Protein AF-A0A9W6HEH9-F1 (afdb_monomer)

pLDDT: mean 85.51, std 11.63, range [42.56, 95.5]

Solvent-accessible surface area (backbone atoms only — not comparable to full-atom values): 5712 Å² total; per-residue (Å²): 134,81,92,71,84,86,82,57,65,84,57,51,54,56,52,47,50,52,43,52,49,54,39,52,51,56,61,58,56,57,78,65,60,67,51,61,32,61,70,56,42,46,66,97,75,49,44,68,68,20,54,52,38,45,50,49,44,52,55,50,50,57,52,47,53,54,50,38,53,52,43,48,55,51,42,55,51,50,50,52,51,53,50,53,51,51,53,49,52,52,55,49,51,54,52,58,68,71,75,111

Structure (mmCIF, N/CA/C/O backbone):
data_AF-A0A9W6HEH9-F1
#
_entry.id   AF-A0A9W6HEH9-F1
#
loop_
_atom_site.group_PDB
_atom_site.id
_atom_site.type_symbol
_atom_site.label_atom_id
_atom_site.label_alt_id
_atom_site.label_comp_id
_atom_site.label_asym_id
_atom_site.label_entity_id
_atom_site.label_seq_id
_atom_site.pdbx_PDB_ins_code
_atom_site.Cartn_x
_atom_site.Cartn_y
_atom_site.Cartn_z
_atom_site.occupancy
_atom_site.B_iso_or_equiv
_atom_site.auth_seq_id
_atom_site.auth_comp_id
_atom_site.auth_asym_id
_atom_site.auth_atom_id
_atom_site.pdbx_PDB_model_num
ATOM 1 N N . MET A 1 1 ? -37.183 -0.460 14.806 1.00 42.56 1 MET A N 1
ATOM 2 C CA . MET A 1 1 ? -36.126 -1.484 14.692 1.00 42.56 1 MET A CA 1
ATOM 3 C C . MET A 1 1 ? -34.924 -0.788 14.094 1.00 42.56 1 MET A C 1
ATOM 5 O O . MET A 1 1 ? -35.040 -0.288 12.984 1.00 42.56 1 MET A O 1
ATOM 9 N N . GLY A 1 2 ? -33.871 -0.583 14.886 1.00 47.47 2 GLY A N 1
ATOM 10 C CA . GLY A 1 2 ? -32.697 0.162 14.435 1.00 47.47 2 GLY A CA 1
ATOM 11 C C . GLY A 1 2 ? -32.002 -0.593 13.309 1.00 47.47 2 GLY A C 1
ATOM 12 O O . GLY A 1 2 ? -31.828 -1.806 13.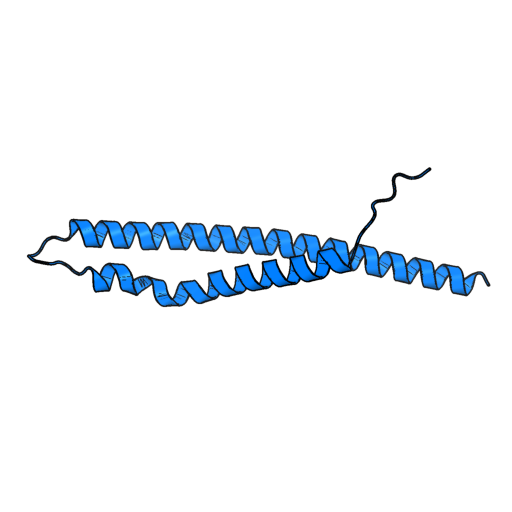409 1.00 47.47 2 GLY A O 1
ATOM 13 N N . ASN A 1 3 ? -31.627 0.113 12.244 1.00 55.88 3 ASN A N 1
ATOM 14 C CA . ASN A 1 3 ? -30.734 -0.413 11.215 1.00 55.88 3 ASN A CA 1
ATOM 15 C C . ASN A 1 3 ? -29.336 -0.576 11.835 1.00 55.88 3 ASN A C 1
ATOM 17 O O . ASN A 1 3 ? -28.478 0.285 11.675 1.00 55.88 3 ASN A O 1
ATOM 21 N N . GLY A 1 4 ? -29.145 -1.635 12.622 1.00 60.50 4 GLY A N 1
ATOM 22 C CA . GLY A 1 4 ? -27.854 -1.984 13.199 1.00 60.50 4 GLY A CA 1
ATOM 23 C C . GLY A 1 4 ? -26.933 -2.534 12.116 1.00 60.50 4 GLY A C 1
ATOM 24 O O . GLY A 1 4 ? -27.322 -3.430 11.363 1.00 60.50 4 GLY A O 1
ATOM 25 N N . VAL A 1 5 ? -25.720 -1.996 12.030 1.00 69.31 5 VAL A N 1
ATOM 26 C CA . VAL A 1 5 ? -24.651 -2.562 11.202 1.00 69.31 5 VAL A CA 1
ATOM 27 C C . VAL A 1 5 ? -24.152 -3.831 11.892 1.00 69.31 5 VAL A C 1
ATOM 29 O O . VAL A 1 5 ? -23.793 -3.791 13.065 1.00 69.31 5 VAL A O 1
ATOM 32 N N . LYS A 1 6 ? -24.159 -4.965 11.182 1.00 71.69 6 LYS A N 1
ATOM 33 C CA . LYS A 1 6 ? -23.566 -6.217 11.669 1.00 71.69 6 LYS A CA 1
ATOM 34 C C . LYS A 1 6 ? -22.090 -6.235 11.299 1.00 71.69 6 LYS A C 1
ATOM 36 O O . LYS A 1 6 ? -21.769 -6.205 10.114 1.00 71.69 6 LYS A O 1
ATOM 41 N N . VAL A 1 7 ? -21.225 -6.313 12.303 1.00 73.00 7 VAL A N 1
ATOM 42 C CA . VAL A 1 7 ? -19.779 -6.434 12.121 1.00 73.00 7 VAL A CA 1
ATOM 43 C C . VAL A 1 7 ? -19.349 -7.849 12.464 1.00 73.00 7 VAL A C 1
ATOM 45 O O . VAL A 1 7 ? -19.636 -8.334 13.555 1.00 73.00 7 VAL A O 1
ATOM 48 N N . ASN A 1 8 ? -18.683 -8.519 11.522 1.00 81.56 8 ASN A N 1
ATOM 49 C CA . ASN A 1 8 ? -18.092 -9.827 11.759 1.00 81.56 8 ASN A CA 1
ATOM 50 C C . ASN A 1 8 ? -16.573 -9.696 11.909 1.00 81.56 8 ASN A C 1
ATOM 52 O O . ASN A 1 8 ? -15.847 -9.636 10.916 1.00 81.56 8 ASN A O 1
ATOM 56 N N . TYR A 1 9 ? -16.080 -9.686 13.148 1.00 79.94 9 TYR A N 1
ATOM 57 C CA . TYR A 1 9 ? -14.641 -9.618 13.414 1.00 79.94 9 TYR A CA 1
ATOM 58 C C . TYR A 1 9 ? -13.860 -10.759 12.747 1.00 79.94 9 TYR A C 1
ATOM 60 O O . TYR A 1 9 ? -12.737 -10.538 12.300 1.00 79.94 9 TYR A O 1
ATOM 68 N N . SER A 1 10 ? -14.468 -11.942 12.578 1.00 80.94 10 SER A N 1
ATOM 69 C CA . SER A 1 10 ? -13.802 -13.081 11.933 1.00 80.94 10 SER A CA 1
ATOM 70 C C . SER A 1 10 ? -13.525 -12.868 10.443 1.00 80.94 10 SER A C 1
ATOM 72 O O . SER A 1 10 ? -12.792 -13.651 9.853 1.00 80.94 10 SER A O 1
ATOM 74 N N . GLU A 1 11 ? -14.133 -11.859 9.818 1.00 82.25 11 GLU A N 1
ATOM 75 C CA . GLU A 1 11 ? -13.894 -11.475 8.420 1.00 82.25 11 GLU A CA 1
ATOM 76 C C . GLU A 1 11 ? -13.005 -10.230 8.317 1.00 82.25 11 GLU A C 1
ATOM 78 O O . GLU A 1 11 ? -12.189 -10.123 7.399 1.00 82.25 11 GLU A O 1
ATOM 83 N N . LEU A 1 12 ? -13.111 -9.312 9.282 1.00 84.25 12 LEU A N 1
ATOM 84 C CA . LEU A 1 12 ? -12.309 -8.090 9.307 1.00 84.25 12 LEU A CA 1
ATOM 85 C C . LEU A 1 12 ? -10.841 -8.351 9.670 1.00 84.25 12 LEU A C 1
ATOM 87 O O . LEU A 1 12 ? -9.952 -7.737 9.081 1.00 84.25 12 LEU A O 1
ATOM 91 N N . GLU A 1 13 ? -10.556 -9.278 10.587 1.00 83.88 13 GLU A N 1
ATOM 92 C CA . GLU A 1 13 ? -9.169 -9.595 10.948 1.00 83.88 13 GLU A CA 1
ATOM 93 C C . GLU A 1 13 ? -8.364 -10.259 9.815 1.00 83.88 13 GLU A C 1
ATOM 95 O O . GLU A 1 13 ? -7.216 -9.848 9.588 1.00 83.88 13 GLU A O 1
ATOM 100 N N . PRO A 1 14 ? -8.918 -11.231 9.056 1.00 88.62 14 PRO A N 1
ATOM 101 C CA . PRO A 1 14 ? -8.257 -11.734 7.857 1.00 88.62 14 PRO A CA 1
ATOM 102 C C . PRO A 1 14 ? -8.018 -10.637 6.822 1.00 88.62 14 PRO A C 1
ATOM 104 O O . PRO A 1 14 ? -6.915 -10.534 6.297 1.00 88.62 14 PRO A O 1
ATOM 107 N N . LEU A 1 15 ? -9.005 -9.768 6.572 1.00 87.50 15 LEU A N 1
ATOM 108 C CA . LEU A 1 15 ? -8.849 -8.667 5.620 1.00 87.50 15 LEU A CA 1
ATOM 109 C C . LEU A 1 15 ? -7.712 -7.715 6.023 1.00 87.50 15 LEU A C 1
ATOM 111 O O . LEU A 1 15 ? -6.906 -7.332 5.176 1.00 87.50 15 LEU A O 1
ATOM 115 N N . ARG A 1 16 ? -7.609 -7.373 7.315 1.00 87.19 16 ARG A N 1
ATOM 116 C CA . ARG A 1 16 ? -6.497 -6.577 7.858 1.00 87.19 16 ARG A CA 1
ATOM 117 C C . ARG A 1 16 ? -5.155 -7.260 7.615 1.00 87.19 16 ARG A C 1
ATOM 119 O O . ARG A 1 16 ? -4.205 -6.616 7.178 1.00 87.19 16 ARG A O 1
ATOM 126 N N . THR A 1 17 ? -5.082 -8.560 7.887 1.00 91.12 17 THR A N 1
ATOM 127 C CA . THR A 1 17 ? -3.868 -9.359 7.676 1.00 91.12 17 THR A CA 1
ATOM 128 C C . THR A 1 17 ? -3.435 -9.335 6.212 1.00 91.12 17 THR A C 1
ATOM 130 O O . THR A 1 17 ? -2.281 -9.032 5.923 1.00 91.12 17 THR A O 1
ATOM 133 N N . GLU A 1 18 ? -4.361 -9.579 5.285 1.00 93.19 18 GLU A N 1
ATOM 134 C CA . GLU A 1 18 ? -4.065 -9.581 3.849 1.00 93.19 18 GLU A CA 1
ATOM 135 C C . GLU A 1 18 ? -3.629 -8.200 3.341 1.00 93.19 18 GLU A C 1
ATOM 137 O O . GLU A 1 18 ? -2.671 -8.097 2.575 1.00 93.19 18 GLU A O 1
ATOM 142 N N . LEU A 1 19 ? -4.263 -7.117 3.806 1.00 92.75 19 LEU A N 1
ATOM 143 C CA . LEU A 1 19 ? -3.843 -5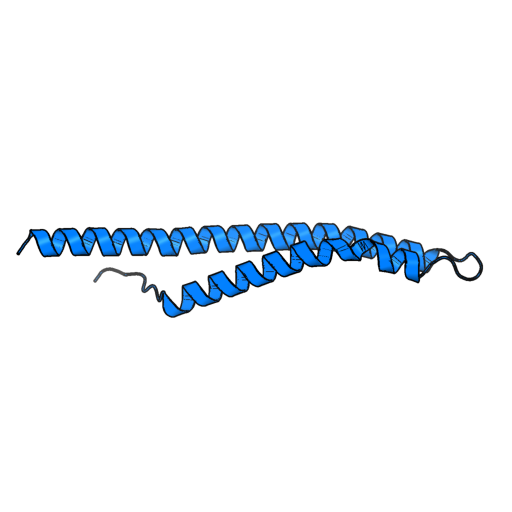.754 3.458 1.00 92.75 19 LEU A CA 1
ATOM 144 C C . LEU A 1 19 ? -2.418 -5.457 3.936 1.00 92.75 19 LEU A C 1
ATOM 146 O O . LEU A 1 19 ? -1.612 -4.939 3.162 1.00 92.75 19 LEU A O 1
ATOM 150 N N . ASN A 1 20 ? -2.084 -5.835 5.170 1.00 91.81 20 ASN A N 1
ATOM 151 C CA . ASN A 1 20 ? -0.736 -5.662 5.712 1.00 91.81 20 ASN A CA 1
ATOM 152 C C . ASN A 1 20 ? 0.305 -6.493 4.948 1.00 91.81 20 ASN A C 1
ATOM 154 O O . ASN A 1 20 ? 1.415 -6.013 4.707 1.00 91.81 20 ASN A O 1
ATOM 158 N N . ASN A 1 21 ? -0.055 -7.703 4.508 1.00 94.56 21 ASN A N 1
ATOM 159 C CA . ASN A 1 21 ? 0.810 -8.525 3.663 1.00 94.56 21 ASN A CA 1
ATOM 160 C C . ASN A 1 21 ? 1.090 -7.834 2.320 1.00 94.56 21 ASN A C 1
ATOM 162 O O . ASN A 1 21 ? 2.250 -7.692 1.939 1.00 94.56 21 ASN A O 1
ATOM 166 N N . ILE A 1 22 ? 0.051 -7.334 1.640 1.00 91.69 22 ILE A N 1
ATOM 167 C CA . ILE A 1 22 ? 0.185 -6.615 0.361 1.00 91.69 22 ILE A CA 1
ATOM 168 C C . ILE A 1 22 ? 1.078 -5.374 0.514 1.00 91.69 22 ILE A C 1
ATOM 170 O O . ILE A 1 22 ? 1.957 -5.133 -0.318 1.00 91.69 22 ILE A O 1
ATOM 174 N N . ILE A 1 23 ? 0.883 -4.596 1.583 1.00 92.19 23 ILE A N 1
ATOM 175 C CA . ILE A 1 23 ? 1.710 -3.422 1.899 1.00 92.19 23 ILE A CA 1
ATOM 176 C C . ILE A 1 23 ? 3.181 -3.835 2.041 1.00 92.19 23 ILE A C 1
ATOM 178 O O . ILE A 1 23 ? 4.045 -3.275 1.362 1.00 92.19 23 ILE A O 1
ATOM 182 N N . SER A 1 24 ? 3.457 -4.868 2.843 1.00 92.00 24 SER A N 1
ATOM 183 C CA . SER A 1 24 ? 4.815 -5.368 3.082 1.00 92.00 24 SER A CA 1
ATOM 184 C C . SER A 1 24 ? 5.492 -5.886 1.807 1.00 92.00 24 SER A C 1
ATOM 186 O O . SER A 1 24 ? 6.679 -5.625 1.566 1.00 92.00 24 SER A O 1
ATOM 188 N N . GLU A 1 25 ? 4.744 -6.576 0.942 1.00 90.06 25 GLU A N 1
ATOM 189 C CA . GLU A 1 25 ? 5.241 -7.032 -0.357 1.00 90.06 25 GLU A CA 1
ATOM 190 C C . GLU A 1 25 ? 5.614 -5.859 -1.267 1.00 90.06 25 GLU A C 1
ATOM 192 O O . GLU A 1 25 ? 6.677 -5.874 -1.898 1.00 90.06 25 GLU A O 1
ATOM 197 N N . PHE A 1 26 ? 4.786 -4.813 -1.320 1.00 89.69 26 PHE A N 1
ATOM 198 C CA . PHE A 1 26 ? 5.072 -3.629 -2.129 1.00 89.69 26 PHE A CA 1
ATOM 199 C C . PHE A 1 26 ? 6.294 -2.850 -1.641 1.00 89.69 26 PHE A C 1
ATOM 201 O O . PHE A 1 26 ? 7.111 -2.422 -2.469 1.00 89.69 26 PHE A O 1
ATOM 208 N N . GLU A 1 27 ? 6.462 -2.705 -0.328 1.00 86.88 27 GLU A N 1
ATOM 209 C CA .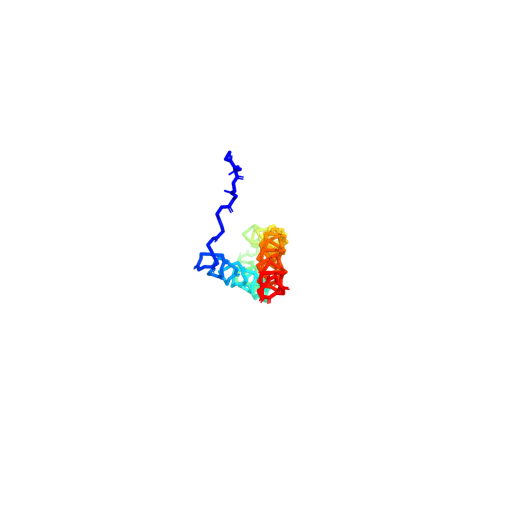 GLU A 1 27 ? 7.649 -2.087 0.268 1.00 86.88 27 GLU A CA 1
ATOM 210 C C . GLU A 1 27 ? 8.915 -2.896 -0.052 1.00 86.88 27 GLU A C 1
ATOM 212 O O . GLU A 1 27 ? 9.915 -2.347 -0.532 1.00 86.88 27 GLU A O 1
ATOM 217 N N . SER A 1 28 ? 8.842 -4.222 0.095 1.00 85.25 28 SER A N 1
ATOM 218 C CA . SER A 1 28 ? 9.951 -5.149 -0.167 1.00 85.25 28 SER A CA 1
ATOM 219 C C . SER A 1 28 ? 10.347 -5.209 -1.647 1.00 85.25 28 SER A C 1
ATOM 221 O O . SER A 1 28 ? 11.536 -5.225 -1.987 1.00 85.25 28 SER A O 1
ATOM 223 N N . ALA A 1 29 ? 9.370 -5.184 -2.561 1.00 78.06 29 ALA A N 1
ATOM 224 C CA . ALA A 1 29 ? 9.598 -5.176 -4.009 1.00 78.06 29 ALA A CA 1
ATOM 225 C C . ALA A 1 29 ? 10.386 -3.940 -4.475 1.00 78.06 29 ALA A C 1
ATOM 227 O O . ALA A 1 29 ? 11.007 -3.941 -5.541 1.00 78.06 29 ALA A O 1
ATOM 228 N N . GLY A 1 30 ? 10.411 -2.880 -3.665 1.00 67.69 30 GLY A N 1
ATOM 229 C CA . GLY A 1 30 ? 11.187 -1.689 -3.946 1.00 67.69 30 GLY A CA 1
ATOM 230 C C . GLY A 1 30 ? 12.697 -1.867 -4.023 1.00 67.69 30 GLY A C 1
ATOM 231 O O . GLY A 1 30 ? 13.371 -1.145 -4.763 1.00 67.69 30 GLY A O 1
ATOM 232 N N . ALA A 1 31 ? 13.248 -2.847 -3.320 1.00 62.19 31 ALA A N 1
ATOM 233 C CA . ALA A 1 31 ? 1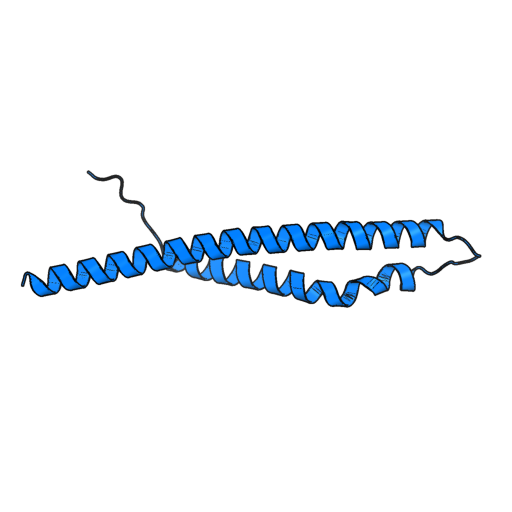4.691 -3.035 -3.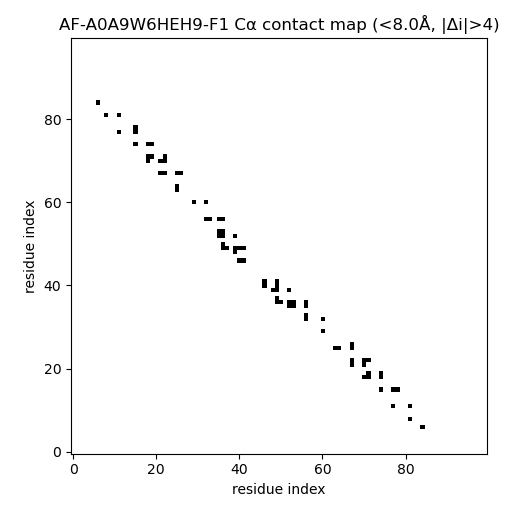281 1.00 62.19 31 ALA A CA 1
ATOM 234 C C . ALA A 1 31 ? 15.278 -3.584 -4.601 1.00 62.19 31 ALA A C 1
ATOM 236 O O . ALA A 1 31 ? 16.455 -3.368 -4.869 1.00 62.19 31 ALA A O 1
ATOM 237 N N . ARG A 1 32 ? 14.468 -4.233 -5.454 1.00 60.88 32 ARG A N 1
ATOM 238 C CA . ARG A 1 32 ? 14.908 -4.952 -6.677 1.00 60.88 32 ARG A CA 1
ATOM 239 C C . ARG A 1 32 ? 14.836 -4.119 -7.971 1.00 60.88 32 ARG A C 1
ATOM 241 O O . ARG A 1 32 ? 14.974 -4.638 -9.070 1.00 60.88 32 ARG A O 1
ATOM 248 N N . ARG A 1 33 ? 14.558 -2.817 -7.846 1.00 60.62 33 ARG A N 1
ATOM 249 C CA . ARG A 1 33 ? 14.076 -1.924 -8.923 1.00 60.62 33 ARG A CA 1
ATOM 250 C C . ARG A 1 33 ? 15.104 -1.446 -9.954 1.00 60.62 33 ARG A C 1
ATOM 252 O O . ARG A 1 33 ? 14.701 -0.704 -10.832 1.00 60.62 33 ARG A O 1
ATOM 259 N N . ARG A 1 34 ? 16.397 -1.745 -9.814 1.00 62.56 34 ARG A N 1
ATOM 260 C CA . ARG A 1 34 ? 17.429 -1.266 -10.762 1.00 62.56 34 ARG A CA 1
ATOM 261 C C . ARG A 1 34 ? 17.999 -2.376 -11.639 1.00 62.56 34 ARG A C 1
ATOM 263 O O . ARG A 1 34 ? 18.960 -2.152 -12.372 1.00 62.56 34 ARG A O 1
ATOM 270 N N . ASP A 1 35 ? 17.425 -3.568 -11.538 1.00 78.69 35 ASP A N 1
ATOM 271 C CA . ASP A 1 35 ? 17.984 -4.750 -12.172 1.00 78.69 35 ASP A CA 1
ATOM 272 C C . ASP A 1 35 ? 17.557 -4.861 -13.640 1.00 78.69 35 ASP A C 1
ATOM 274 O O . ASP A 1 35 ? 18.311 -5.430 -14.424 1.00 78.69 35 ASP A O 1
ATOM 278 N N . LEU A 1 36 ? 16.406 -4.308 -14.055 1.00 83.94 36 LEU A N 1
ATOM 279 C CA . LEU A 1 36 ? 15.910 -4.506 -15.419 1.00 83.94 36 LEU A CA 1
ATOM 280 C C . LEU A 1 36 ? 16.658 -3.630 -16.424 1.00 83.94 36 LEU A C 1
ATOM 282 O O . LEU A 1 36 ? 17.148 -4.159 -17.419 1.00 83.94 36 LEU A O 1
ATOM 286 N N . GLU A 1 37 ? 16.790 -2.322 -16.171 1.00 87.06 37 GLU A N 1
ATOM 287 C CA . GLU A 1 37 ? 17.579 -1.431 -17.038 1.00 87.06 37 GLU A CA 1
ATOM 288 C C . GLU A 1 37 ? 19.016 -1.958 -17.191 1.00 87.06 37 GLU A C 1
ATOM 290 O O . GLU A 1 37 ? 19.548 -2.056 -18.302 1.00 87.06 37 GLU A O 1
ATOM 295 N N . HIS A 1 38 ? 19.623 -2.362 -16.070 1.00 87.19 38 HIS A N 1
ATOM 296 C CA . HIS A 1 38 ? 20.976 -2.903 -16.047 1.00 87.19 38 HIS A CA 1
ATOM 297 C C . HIS A 1 38 ? 21.090 -4.230 -16.808 1.00 87.19 38 HIS A C 1
ATOM 299 O O . HIS A 1 38 ? 22.033 -4.407 -17.579 1.00 87.19 38 HIS A O 1
ATOM 305 N N . ALA A 1 39 ? 20.128 -5.143 -16.636 1.00 89.44 39 ALA A N 1
ATOM 306 C CA . ALA A 1 39 ? 20.104 -6.424 -17.338 1.00 89.44 39 ALA A CA 1
ATOM 307 C C . ALA A 1 39 ? 19.912 -6.265 -18.852 1.00 89.44 39 ALA A C 1
ATOM 309 O O . ALA A 1 39 ? 20.451 -7.060 -19.621 1.00 89.44 39 ALA A O 1
ATOM 310 N N . VAL A 1 40 ? 19.165 -5.246 -19.287 1.00 90.31 40 VAL A N 1
ATOM 311 C CA . VAL A 1 40 ? 18.992 -4.934 -20.711 1.00 90.31 40 VAL A CA 1
ATOM 312 C C . VAL A 1 40 ? 20.283 -4.367 -21.310 1.00 90.31 40 VAL A C 1
ATOM 314 O O . VAL A 1 40 ? 20.703 -4.798 -22.385 1.00 90.31 40 VAL A O 1
ATOM 317 N N . GLY A 1 41 ? 20.932 -3.418 -20.630 1.00 89.50 41 GLY A N 1
ATOM 318 C CA . GLY A 1 41 ? 22.199 -2.840 -21.083 1.00 89.50 41 GLY A CA 1
ATOM 319 C C . GLY A 1 41 ? 22.071 -2.053 -22.393 1.00 89.50 41 GLY A C 1
ATOM 320 O O . GLY A 1 41 ? 21.114 -1.320 -22.602 1.00 89.50 41 GLY A O 1
ATOM 321 N N . SER A 1 42 ? 23.059 -2.121 -23.285 1.00 92.31 42 SER A N 1
ATOM 322 C CA . SER A 1 42 ? 22.995 -1.435 -24.593 1.00 92.31 42 SER A CA 1
ATOM 323 C C . SER A 1 42 ? 23.638 -2.287 -25.683 1.00 92.31 42 SER A C 1
ATOM 325 O O . SER A 1 42 ? 24.751 -1.994 -26.135 1.00 92.31 42 SER A O 1
ATOM 327 N N . PRO A 1 43 ? 22.993 -3.406 -26.054 1.00 89.31 43 PRO A N 1
ATOM 328 C CA . PRO A 1 43 ? 23.543 -4.331 -27.032 1.00 89.31 43 PRO A CA 1
ATOM 329 C C . PRO A 1 43 ? 23.746 -3.614 -28.367 1.00 89.31 43 PRO A C 1
ATOM 331 O O . PRO A 1 43 ? 22.869 -2.896 -28.836 1.00 89.31 43 PRO A O 1
ATOM 334 N N . TYR A 1 44 ? 24.923 -3.793 -28.969 1.00 92.00 44 TYR A N 1
ATOM 335 C CA . TYR A 1 44 ? 25.303 -3.143 -30.232 1.00 92.00 44 TYR A CA 1
ATOM 336 C C . TYR A 1 44 ? 25.232 -1.603 -30.214 1.00 92.00 44 TYR A C 1
ATOM 338 O O . TYR A 1 44 ? 25.201 -0.980 -31.269 1.00 92.00 44 TYR A O 1
ATOM 346 N N . GLY A 1 45 ? 25.235 -0.981 -29.028 1.00 92.25 45 GLY A N 1
ATOM 347 C CA . GLY A 1 45 ? 25.081 0.468 -28.874 1.00 92.25 45 GLY A CA 1
ATOM 348 C C . GLY A 1 45 ? 23.631 0.961 -28.914 1.00 92.25 45 GLY A C 1
ATOM 349 O O . GLY A 1 45 ? 23.409 2.158 -28.762 1.00 92.25 45 GLY A O 1
ATOM 350 N N . GLU A 1 46 ? 22.650 0.067 -29.059 1.00 94.31 46 GLU A N 1
ATOM 351 C CA . GLU A 1 46 ? 21.230 0.418 -29.072 1.00 94.31 46 GLU A CA 1
ATOM 352 C C . GLU A 1 46 ? 20.695 0.579 -27.643 1.00 94.31 46 GLU A C 1
ATOM 354 O O . GLU A 1 46 ? 20.754 -0.353 -26.837 1.00 94.31 46 GLU A O 1
ATOM 359 N N . SER A 1 47 ? 20.152 1.758 -27.316 1.00 94.50 47 SER A N 1
ATOM 360 C CA . SER A 1 47 ? 19.626 2.063 -25.975 1.00 94.50 47 SER A CA 1
ATOM 361 C C . SER A 1 47 ? 18.102 2.055 -25.875 1.00 94.50 47 SER A C 1
ATOM 363 O O . SER A 1 47 ? 17.582 2.082 -24.767 1.00 94.50 47 SER A O 1
ATOM 365 N N . ALA A 1 48 ? 17.366 1.963 -26.987 1.00 94.94 48 ALA A N 1
ATOM 366 C CA . ALA A 1 48 ? 15.911 2.142 -26.982 1.00 94.94 48 ALA A CA 1
ATOM 367 C C . ALA A 1 48 ? 15.177 1.200 -26.005 1.00 94.94 48 ALA A C 1
ATOM 369 O O . ALA A 1 48 ? 14.274 1.627 -25.285 1.00 94.94 48 ALA A O 1
ATOM 370 N N . LEU A 1 49 ? 15.587 -0.073 -25.934 1.00 93.06 49 LEU A N 1
ATOM 371 C CA . LEU A 1 49 ? 14.997 -1.039 -25.000 1.00 93.06 49 LEU A CA 1
ATOM 372 C C . LEU A 1 49 ? 15.365 -0.734 -23.541 1.00 93.06 49 LEU A C 1
ATOM 374 O O . LEU A 1 49 ? 14.532 -0.896 -22.652 1.00 93.06 49 LEU A O 1
ATOM 378 N N . ARG A 1 50 ? 16.594 -0.267 -23.299 1.00 93.44 50 ARG A N 1
ATOM 379 C CA . ARG A 1 50 ? 17.067 0.146 -21.972 1.00 93.44 50 ARG A CA 1
ATOM 380 C C . ARG A 1 50 ? 16.288 1.348 -21.470 1.00 93.44 50 ARG A C 1
ATOM 382 O O . ARG A 1 50 ? 15.817 1.348 -20.341 1.00 93.44 50 ARG A O 1
ATOM 389 N N . ASP A 1 51 ? 16.118 2.345 -22.326 1.00 93.25 51 ASP A N 1
ATOM 390 C CA . ASP A 1 51 ? 15.432 3.584 -21.983 1.00 93.25 51 ASP A CA 1
ATOM 391 C C . ASP A 1 51 ? 13.936 3.305 -21.713 1.00 93.25 51 ASP A C 1
ATOM 393 O O . ASP A 1 51 ? 13.367 3.829 -20.756 1.00 93.25 51 ASP A O 1
ATOM 397 N N . ALA A 1 52 ? 13.320 2.386 -22.471 1.00 94.50 52 ALA A N 1
ATOM 398 C CA . ALA A 1 52 ? 11.969 1.894 -22.193 1.00 94.50 52 ALA A CA 1
ATOM 399 C C . ALA A 1 52 ? 11.868 1.121 -20.862 1.00 94.50 52 ALA A C 1
ATOM 401 O O . ALA A 1 52 ? 10.889 1.290 -20.133 1.00 94.50 52 ALA A O 1
ATOM 402 N N . ALA A 1 53 ? 12.869 0.299 -20.524 1.00 92.00 53 ALA A N 1
ATOM 403 C CA . ALA A 1 53 ? 12.934 -0.396 -19.238 1.00 92.00 53 ALA A CA 1
ATOM 404 C C . ALA A 1 53 ? 13.066 0.588 -18.064 1.00 92.00 53 ALA A C 1
ATOM 406 O O . ALA A 1 53 ? 12.329 0.461 -17.089 1.00 92.00 53 ALA A O 1
ATOM 407 N N . SER A 1 54 ? 13.921 1.606 -18.197 1.00 90.88 54 SER A N 1
ATOM 408 C CA . SER A 1 54 ? 14.096 2.675 -17.203 1.00 90.88 54 SER A CA 1
ATOM 409 C C . SER A 1 54 ? 12.790 3.442 -16.956 1.00 90.88 54 SER A C 1
ATOM 411 O O . SER A 1 54 ? 12.388 3.677 -15.815 1.00 90.88 54 SER A O 1
ATOM 413 N N . GLU A 1 55 ? 12.070 3.790 -18.028 1.00 92.94 55 GLU A N 1
ATOM 414 C CA . GLU A 1 55 ? 10.778 4.479 -17.929 1.00 92.94 55 GLU A CA 1
ATOM 415 C C . GLU A 1 55 ? 9.709 3.602 -17.267 1.00 92.94 55 GLU A C 1
ATOM 417 O O . GLU A 1 55 ? 8.943 4.070 -16.420 1.00 92.94 55 GLU A O 1
ATOM 422 N N . PHE A 1 56 ? 9.669 2.313 -17.612 1.00 91.44 56 PHE A N 1
ATOM 423 C CA . PHE A 1 56 ? 8.788 1.361 -16.949 1.00 91.44 56 PHE A CA 1
ATOM 424 C C . PHE A 1 56 ? 9.104 1.251 -15.452 1.00 91.44 56 PHE A C 1
ATOM 426 O O . PHE A 1 56 ? 8.185 1.352 -14.639 1.00 91.44 56 PHE A O 1
ATOM 433 N N . GLU A 1 57 ? 10.377 1.093 -15.075 1.00 89.31 57 GLU A N 1
ATOM 434 C CA . GLU A 1 57 ? 10.806 0.997 -13.675 1.00 89.31 57 GLU A CA 1
ATOM 435 C C . GLU A 1 57 ? 10.392 2.236 -12.869 1.00 89.31 57 GLU A C 1
ATOM 437 O O . GLU A 1 57 ? 9.851 2.088 -11.770 1.00 89.31 57 GLU A O 1
ATOM 442 N N . ARG A 1 58 ? 10.564 3.444 -13.425 1.00 90.12 58 ARG A N 1
ATOM 443 C CA . ARG A 1 58 ? 10.138 4.707 -12.793 1.00 90.12 58 ARG A CA 1
ATOM 444 C C . ARG A 1 58 ? 8.629 4.782 -12.599 1.00 90.12 58 ARG A C 1
ATOM 446 O O . ARG A 1 58 ? 8.157 4.972 -11.481 1.00 90.12 58 ARG A O 1
ATOM 453 N N . ARG A 1 59 ? 7.858 4.581 -13.670 1.00 92.25 59 ARG A N 1
ATOM 454 C CA . ARG A 1 59 ? 6.389 4.648 -13.602 1.00 92.25 59 ARG A CA 1
ATOM 455 C C . ARG A 1 59 ? 5.815 3.584 -12.676 1.00 92.25 59 ARG A C 1
ATOM 457 O O . ARG A 1 59 ? 4.829 3.830 -11.983 1.00 92.25 59 ARG A O 1
ATOM 464 N N . TRP A 1 60 ? 6.417 2.398 -12.669 1.00 91.44 60 TRP A N 1
ATOM 465 C CA . TRP A 1 60 ? 6.020 1.324 -11.773 1.00 91.44 60 TRP A CA 1
ATOM 466 C C . TRP A 1 60 ? 6.366 1.635 -10.317 1.00 91.44 60 TRP A C 1
ATOM 468 O O . TRP A 1 60 ? 5.580 1.302 -9.435 1.00 91.44 60 TRP A O 1
ATOM 478 N N . ASP A 1 61 ? 7.499 2.288 -10.051 1.00 88.56 61 ASP A N 1
ATOM 479 C CA . ASP A 1 61 ? 7.847 2.748 -8.708 1.00 88.56 61 ASP A CA 1
ATOM 480 C C . ASP A 1 61 ? 6.793 3.709 -8.147 1.00 88.56 61 ASP A C 1
ATOM 482 O O . ASP A 1 61 ? 6.251 3.476 -7.065 1.00 88.56 61 ASP A O 1
ATOM 486 N N . ASP A 1 62 ? 6.439 4.735 -8.917 1.00 91.56 62 ASP A N 1
ATOM 487 C CA . ASP A 1 62 ? 5.438 5.722 -8.509 1.00 91.56 62 ASP A CA 1
ATOM 488 C C . ASP A 1 62 ? 4.056 5.089 -8.336 1.00 91.56 62 ASP A C 1
ATOM 490 O O . ASP A 1 62 ? 3.373 5.325 -7.336 1.00 91.56 62 ASP A O 1
ATOM 494 N N . ARG A 1 63 ? 3.653 4.212 -9.267 1.00 92.19 63 ARG A N 1
ATOM 495 C CA . ARG A 1 63 ? 2.377 3.501 -9.154 1.00 92.19 63 ARG A CA 1
ATOM 496 C C . ARG A 1 63 ? 2.335 2.597 -7.926 1.00 92.19 63 ARG A C 1
ATOM 498 O O . ARG A 1 63 ? 1.286 2.501 -7.294 1.00 92.19 63 ARG A O 1
ATOM 505 N N . ARG A 1 64 ? 3.447 1.943 -7.583 1.00 91.19 64 ARG A N 1
ATOM 506 C CA . ARG A 1 64 ? 3.524 1.078 -6.405 1.00 91.19 64 ARG A CA 1
ATOM 507 C C . ARG A 1 64 ? 3.425 1.877 -5.116 1.00 91.19 64 ARG A C 1
ATOM 509 O O . ARG A 1 64 ? 2.629 1.490 -4.275 1.00 91.19 64 ARG A O 1
ATOM 516 N N . LYS A 1 65 ? 4.137 3.005 -4.993 1.00 91.31 65 LYS A N 1
ATOM 517 C CA . LYS A 1 65 ? 3.996 3.912 -3.836 1.00 91.31 65 LYS A CA 1
ATOM 518 C C . LYS A 1 65 ? 2.542 4.329 -3.639 1.00 91.31 65 LYS A C 1
ATOM 520 O O . LYS A 1 65 ? 2.004 4.172 -2.552 1.00 91.31 65 LYS A O 1
ATOM 525 N N . GLN A 1 66 ? 1.879 4.744 -4.718 1.00 94.38 66 GLN A N 1
ATOM 526 C CA . GLN A 1 66 ? 0.470 5.125 -4.664 1.00 94.38 66 GLN A CA 1
ATOM 527 C C . GLN A 1 66 ? -0.445 3.957 -4.252 1.00 94.38 66 GLN A C 1
ATOM 529 O O . GLN A 1 66 ? -1.419 4.153 -3.531 1.00 94.38 66 GLN A O 1
ATOM 534 N N . LEU A 1 67 ? -0.179 2.734 -4.723 1.00 93.12 67 LEU A N 1
ATOM 535 C CA . LEU A 1 67 ? -0.936 1.553 -4.297 1.00 93.12 67 LEU A CA 1
ATOM 536 C C . LEU A 1 67 ? -0.704 1.240 -2.815 1.00 93.12 67 LEU A C 1
ATOM 538 O O . LEU A 1 67 ? -1.679 0.997 -2.112 1.00 93.12 67 LEU A O 1
ATOM 542 N N . THR A 1 68 ? 0.540 1.311 -2.335 1.00 93.06 68 THR A N 1
ATOM 543 C CA . THR A 1 68 ? 0.881 1.149 -0.915 1.00 93.06 68 THR A CA 1
ATOM 544 C C . THR A 1 68 ? 0.141 2.162 -0.045 1.00 93.06 68 THR A C 1
ATOM 546 O O . THR A 1 68 ? -0.513 1.763 0.911 1.00 93.06 68 THR A O 1
ATOM 549 N N . GLU A 1 69 ? 0.169 3.447 -0.405 1.00 94.81 69 GLU A N 1
ATOM 550 C CA . GLU A 1 69 ? -0.542 4.513 0.319 1.00 94.81 69 GLU A CA 1
ATOM 551 C C . GLU A 1 69 ? -2.053 4.253 0.391 1.00 94.81 69 GLU A C 1
ATOM 553 O O . GLU A 1 69 ? -2.663 4.390 1.450 1.00 94.81 69 GLU A O 1
ATOM 558 N N . ASN A 1 70 ? -2.665 3.821 -0.717 1.00 94.75 70 ASN A N 1
ATOM 559 C CA . ASN A 1 70 ? -4.089 3.486 -0.738 1.00 94.75 70 ASN A CA 1
ATOM 560 C C . ASN A 1 70 ? -4.409 2.262 0.132 1.00 94.75 70 ASN A C 1
ATOM 562 O O . ASN A 1 70 ? -5.410 2.268 0.845 1.00 94.75 70 ASN A O 1
ATOM 566 N N . CYS A 1 71 ? -3.577 1.217 0.086 1.00 93.94 71 CYS A N 1
ATOM 567 C CA . CYS A 1 71 ? -3.742 0.045 0.944 1.00 93.94 71 CYS A CA 1
ATOM 568 C C . CYS A 1 71 ? -3.614 0.420 2.424 1.00 93.94 71 CYS A C 1
ATOM 570 O O . CYS A 1 71 ? -4.438 -0.026 3.219 1.00 93.94 71 CYS A O 1
ATOM 572 N N . GLN A 1 72 ? -2.652 1.279 2.777 1.00 94.44 72 GLN A N 1
ATOM 573 C CA . GLN A 1 72 ? -2.485 1.778 4.141 1.00 94.44 72 GLN A CA 1
ATOM 574 C C . GLN A 1 72 ? -3.724 2.549 4.602 1.00 94.44 72 GLN A C 1
ATOM 576 O O . GLN A 1 72 ? -4.256 2.264 5.667 1.00 94.44 72 GLN A O 1
ATOM 581 N N . ALA A 1 73 ? -4.259 3.447 3.770 1.00 95.50 73 ALA A N 1
ATOM 582 C CA . ALA A 1 73 ? -5.467 4.198 4.107 1.00 95.50 73 ALA A CA 1
ATOM 583 C C . ALA A 1 73 ? -6.683 3.287 4.366 1.00 95.50 73 ALA A C 1
ATOM 585 O O . ALA A 1 73 ? -7.481 3.547 5.268 1.00 95.50 73 ALA A O 1
ATOM 586 N N . VAL A 1 74 ? -6.832 2.205 3.592 1.00 93.44 74 VAL A N 1
ATOM 587 C CA . VAL A 1 74 ? -7.892 1.209 3.819 1.00 93.44 74 VAL A CA 1
ATOM 588 C C . VAL A 1 74 ? -7.640 0.420 5.105 1.00 93.44 74 VAL A C 1
ATOM 590 O O . VAL A 1 74 ? -8.583 0.203 5.864 1.00 93.44 74 VAL A O 1
ATOM 593 N N . ALA A 1 75 ? -6.395 0.014 5.368 1.00 91.31 75 ALA A N 1
ATOM 594 C CA . ALA A 1 75 ? -6.022 -0.698 6.588 1.00 91.31 75 ALA A CA 1
ATOM 595 C C . ALA A 1 75 ? -6.274 0.154 7.846 1.00 91.31 75 ALA A C 1
ATOM 597 O O . ALA A 1 75 ? -6.886 -0.330 8.795 1.00 91.31 75 ALA A O 1
ATOM 598 N N . ASP A 1 76 ? -5.905 1.436 7.820 1.00 93.50 76 ASP A N 1
ATOM 599 C CA . ASP A 1 76 ? -6.130 2.380 8.920 1.00 93.50 76 ASP A CA 1
ATOM 600 C C . ASP A 1 76 ? -7.630 2.581 9.189 1.00 93.50 76 ASP A C 1
ATOM 602 O O . ASP A 1 76 ? -8.083 2.611 10.339 1.00 93.50 76 ASP A O 1
ATOM 606 N N . HIS A 1 77 ? -8.433 2.687 8.124 1.00 92.44 77 HIS A N 1
ATOM 607 C CA . HIS A 1 77 ? -9.883 2.796 8.258 1.00 92.44 77 HIS A CA 1
ATOM 608 C C . HIS A 1 77 ? -10.497 1.518 8.843 1.00 92.44 77 HIS A C 1
ATOM 610 O O . HIS A 1 77 ? -11.360 1.594 9.718 1.00 92.44 77 HIS A O 1
ATOM 616 N N . LEU A 1 78 ? -10.035 0.350 8.394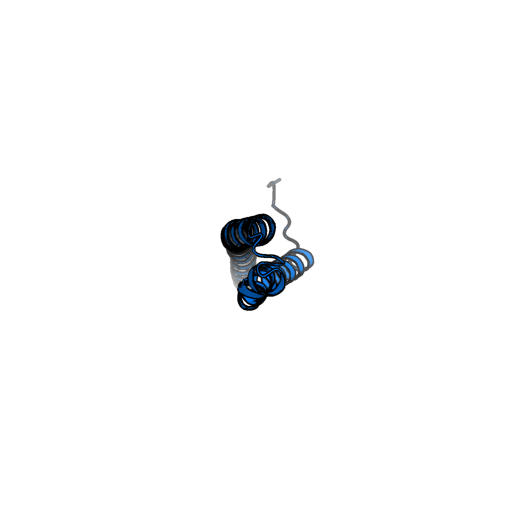 1.00 91.62 78 LEU A N 1
ATOM 617 C CA . LEU A 1 78 ? -10.472 -0.944 8.909 1.00 91.62 78 LEU A CA 1
ATOM 618 C C . LEU A 1 78 ? -10.144 -1.098 10.400 1.00 91.62 78 LEU A C 1
ATOM 620 O O . LEU A 1 78 ? -11.013 -1.505 11.167 1.00 91.62 78 LEU A O 1
ATOM 624 N N . GLU A 1 79 ? -8.937 -0.721 10.821 1.00 90.62 79 GLU A N 1
ATOM 625 C CA . GLU A 1 79 ? -8.530 -0.760 12.229 1.00 90.62 79 GLU A CA 1
ATOM 626 C C . GLU A 1 79 ? -9.380 0.190 13.086 1.00 90.62 79 GLU A C 1
ATOM 628 O O . GLU A 1 79 ? -9.829 -0.181 14.172 1.00 90.62 79 GLU A O 1
ATOM 633 N N . THR A 1 80 ? -9.688 1.383 12.564 1.00 91.94 80 THR A N 1
ATOM 634 C CA . THR A 1 80 ? -10.590 2.345 13.219 1.00 91.94 80 THR A CA 1
ATOM 635 C C . THR A 1 80 ? -11.983 1.751 13.433 1.00 91.94 80 THR A C 1
ATOM 637 O O . THR A 1 80 ? -12.567 1.910 14.505 1.00 91.94 80 THR A O 1
ATOM 640 N N . VAL A 1 81 ? -12.523 1.051 12.429 1.00 90.44 81 VAL A N 1
ATOM 641 C CA . VAL A 1 81 ? -13.818 0.367 12.541 1.00 90.44 81 VAL A CA 1
ATOM 642 C C . VAL A 1 81 ? -13.747 -0.748 13.584 1.00 90.44 81 VAL A C 1
ATOM 644 O O . VAL A 1 81 ? -14.593 -0.778 14.471 1.00 90.44 81 VAL A O 1
ATOM 647 N N . ILE A 1 82 ? -12.747 -1.633 13.519 1.00 88.38 82 ILE A N 1
ATOM 648 C CA . ILE A 1 82 ? -12.594 -2.741 14.478 1.00 88.38 82 ILE A CA 1
ATOM 649 C C . ILE A 1 82 ? -12.519 -2.204 15.911 1.00 88.38 82 ILE A C 1
ATOM 651 O O . ILE A 1 82 ? -13.284 -2.649 16.764 1.00 88.38 82 ILE A O 1
ATOM 655 N N . THR A 1 83 ? -11.659 -1.213 16.151 1.00 90.19 83 THR A N 1
ATOM 656 C CA . THR A 1 83 ? -11.457 -0.617 17.480 1.00 90.19 83 THR A CA 1
ATOM 657 C C . THR A 1 83 ? -12.742 0.027 17.992 1.00 90.19 83 THR A C 1
ATOM 659 O O . THR A 1 83 ? -13.163 -0.236 19.112 1.00 90.19 83 THR A O 1
ATOM 662 N N . GLY A 1 84 ? -13.432 0.803 17.148 1.00 90.81 84 GLY A N 1
ATOM 663 C CA . GLY A 1 84 ? -14.664 1.484 17.548 1.00 90.81 84 GLY A CA 1
ATOM 664 C C . GLY A 1 84 ? -15.791 0.532 17.958 1.00 90.81 84 GLY A C 1
ATOM 665 O O . GLY A 1 84 ? -16.549 0.846 18.875 1.00 90.81 84 GLY A O 1
ATOM 666 N N . PHE A 1 85 ? -15.905 -0.633 17.313 1.00 89.06 85 PHE A N 1
ATOM 667 C CA . PHE A 1 85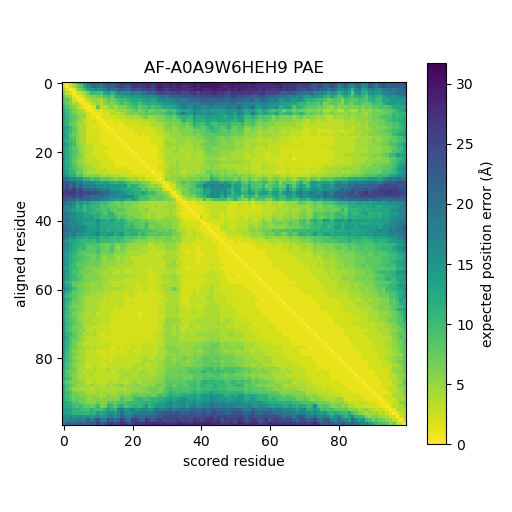 ? -16.877 -1.645 17.732 1.00 89.06 85 PHE A CA 1
ATOM 668 C C . PHE A 1 85 ? -16.433 -2.389 19.000 1.00 89.06 85 PHE A C 1
ATOM 670 O O . PHE A 1 85 ? -17.279 -2.655 19.849 1.00 89.06 85 PHE A O 1
ATOM 677 N N . GLN A 1 86 ? -15.136 -2.665 19.176 1.00 89.06 86 GLN A N 1
ATOM 678 C CA . GLN A 1 86 ? -14.623 -3.312 20.391 1.00 89.06 86 GLN A CA 1
ATOM 679 C C . GLN A 1 86 ? -14.822 -2.430 21.628 1.00 89.06 86 GLN A C 1
ATOM 681 O O . GLN A 1 86 ? -15.280 -2.916 22.662 1.00 89.06 86 GLN A O 1
ATOM 686 N N . ASP A 1 87 ? -14.542 -1.132 21.501 1.00 91.06 87 ASP A N 1
ATOM 687 C CA . ASP A 1 87 ? -14.767 -0.147 22.560 1.00 91.06 87 ASP A CA 1
ATOM 688 C C . ASP A 1 87 ? -16.259 -0.047 22.906 1.00 91.06 87 ASP A C 1
ATOM 690 O O . ASP A 1 87 ? -16.637 -0.061 24.077 1.00 91.06 87 ASP A O 1
ATOM 694 N N . PHE A 1 88 ? -17.129 -0.017 21.888 1.00 89.06 88 PHE A N 1
ATOM 695 C CA . PHE A 1 88 ? -18.578 -0.017 22.093 1.00 89.06 88 PHE A CA 1
ATOM 696 C C . PHE A 1 88 ? -19.067 -1.280 22.819 1.00 89.06 88 PHE A C 1
ATOM 698 O O . PHE A 1 88 ? -19.864 -1.175 23.755 1.00 89.06 88 PHE A O 1
ATOM 705 N N . ASP A 1 89 ? -18.592 -2.461 22.412 1.00 87.62 89 ASP A N 1
ATOM 706 C CA . ASP A 1 89 ? -18.954 -3.737 23.036 1.00 87.62 89 ASP A CA 1
ATOM 707 C C . ASP A 1 89 ? -18.513 -3.772 24.515 1.00 87.62 89 ASP A C 1
ATOM 709 O O . ASP A 1 89 ? -19.294 -4.172 25.384 1.00 87.62 89 ASP A O 1
ATOM 713 N N . ALA A 1 90 ? -17.304 -3.288 24.826 1.00 90.25 90 ALA A N 1
ATOM 714 C CA . ALA A 1 90 ? -16.782 -3.205 26.194 1.00 90.25 90 ALA A CA 1
ATOM 715 C C . ALA A 1 90 ? -17.573 -2.220 27.077 1.00 90.25 90 ALA A C 1
ATOM 717 O O . ALA A 1 90 ? -17.910 -2.532 28.227 1.00 90.25 90 ALA A O 1
ATOM 718 N N . ASP A 1 91 ? -17.924 -1.053 26.533 1.00 91.38 91 ASP A N 1
ATOM 719 C CA . ASP A 1 91 ? -18.740 -0.046 27.215 1.00 91.38 91 ASP A CA 1
ATOM 720 C C . ASP A 1 91 ? -20.143 -0.571 27.546 1.00 91.38 91 ASP A C 1
ATOM 722 O O . ASP A 1 91 ? -20.686 -0.283 28.617 1.00 91.38 91 ASP A O 1
ATOM 726 N N . MET A 1 92 ? -20.760 -1.317 26.624 1.00 89.12 92 MET A N 1
ATOM 727 C CA . MET A 1 92 ? -22.085 -1.903 26.840 1.00 89.12 92 MET A CA 1
ATOM 728 C C . MET A 1 92 ? -22.043 -3.053 27.843 1.00 89.12 92 MET A C 1
ATOM 730 O O . MET A 1 92 ? -22.922 -3.117 28.701 1.00 89.12 92 MET A O 1
ATOM 734 N N . ALA A 1 93 ? -21.026 -3.918 27.781 1.00 90.06 93 ALA A N 1
ATOM 735 C CA . ALA A 1 93 ? -20.844 -4.999 28.748 1.00 90.06 93 ALA A CA 1
ATOM 736 C C . ALA A 1 93 ? -20.710 -4.453 30.178 1.00 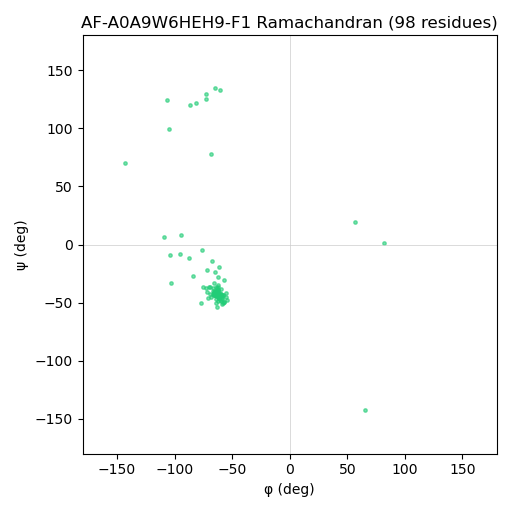90.06 93 ALA A C 1
ATOM 738 O O . ALA A 1 93 ? -21.429 -4.888 31.074 1.00 90.06 93 ALA A O 1
ATOM 739 N N . THR A 1 94 ? -19.878 -3.423 30.363 1.00 89.06 94 THR A N 1
ATOM 740 C CA . THR A 1 94 ? -19.677 -2.776 31.670 1.00 89.06 94 THR A CA 1
ATOM 741 C C . THR A 1 94 ? -20.976 -2.176 32.215 1.00 89.06 94 THR A C 1
ATOM 743 O O . THR A 1 94 ? -21.270 -2.303 33.401 1.00 89.06 94 THR A O 1
ATOM 746 N N . LYS A 1 95 ? -21.776 -1.526 31.357 1.00 87.81 95 LYS A N 1
ATOM 747 C CA . LYS A 1 95 ? -23.064 -0.940 31.763 1.00 87.81 95 LYS A CA 1
ATOM 748 C C . LYS A 1 95 ? -24.072 -2.007 32.177 1.00 87.81 95 LYS A C 1
ATOM 750 O O . LYS A 1 95 ? -24.715 -1.834 33.206 1.00 87.81 95 LYS A O 1
ATOM 755 N N . PHE A 1 96 ? -24.164 -3.104 31.428 1.00 81.88 96 PHE A N 1
ATOM 756 C CA . PHE A 1 96 ? -25.049 -4.218 31.767 1.00 81.88 96 PHE A CA 1
ATOM 757 C C . PHE A 1 96 ? -24.659 -4.895 33.086 1.00 81.88 96 PHE A C 1
ATOM 759 O O . PHE A 1 96 ? -25.528 -5.117 33.917 1.00 81.88 96 PHE A O 1
ATOM 766 N N . GLU A 1 97 ? -23.369 -5.153 33.322 1.00 76.44 97 GLU A N 1
ATOM 767 C CA . GLU A 1 97 ? -22.898 -5.727 34.596 1.00 76.44 97 GLU A CA 1
ATOM 768 C C . GLU A 1 97 ? -23.114 -4.794 35.797 1.00 76.44 97 GLU A C 1
ATOM 770 O O . GLU A 1 97 ? -23.170 -5.258 36.930 1.00 76.44 97 GLU A O 1
ATOM 775 N N . SER A 1 98 ? -23.215 -3.481 35.568 1.00 70.00 98 SER A N 1
ATOM 776 C CA . SER A 1 98 ? -23.461 -2.490 36.623 1.00 70.00 98 SER A CA 1
ATOM 777 C C . SER A 1 98 ? -24.943 -2.235 36.935 1.00 70.00 98 SER A C 1
ATOM 779 O O . SER A 1 98 ? -25.236 -1.550 37.916 1.00 70.00 98 SER A O 1
ATOM 781 N N . GLU A 1 99 ? -25.864 -2.731 36.099 1.00 58.84 99 GLU A N 1
ATOM 782 C CA . GLU A 1 99 ? -27.321 -2.611 36.290 1.00 58.84 99 GLU A CA 1
ATOM 783 C C . GLU A 1 99 ? -27.955 -3.841 36.982 1.00 58.84 99 GLU A C 1
ATOM 785 O O . GLU A 1 99 ? -29.116 -3.750 37.393 1.00 58.84 99 GLU A O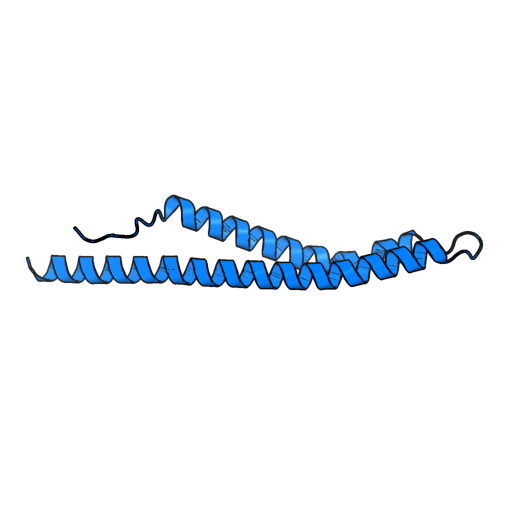 1
ATOM 790 N N . ASP A 1 100 ? -27.195 -4.929 37.173 1.00 47.09 100 ASP A N 1
ATOM 791 C CA . ASP A 1 100 ? -27.540 -6.126 37.973 1.00 47.09 100 ASP A CA 1
ATOM 792 C C . ASP A 1 100 ? -26.919 -6.087 39.390 1.00 47.09 100 ASP A C 1
ATOM 794 O O . ASP A 1 100 ? -27.567 -6.602 40.339 1.00 47.09 100 ASP A O 1
#

Secondary structure (DSSP, 8-state):
---PPP--HHHHHHHHHHHHHHHHHHHHHGGGTTHHHHHH--GGG--HHHHHHHHHHHHHHHHHHHHHHHHHHHHHHHHHHHHHHHHHHHHHHHHHHHH-

Radius of gyration: 23.49 Å; Cα contacts (8 Å, |Δi|>4): 41; chains: 1; bounding box: 61×19×68 Å

Organism: NCBI:txid33884

Foldseek 3Di:
DDPDDDDDPVVLVVLLVVLVVLLVVLVVVVVCLPVQLVVVDQVVNNCPVSVVSVVVSVVVNVVSVVVSVVSVVVSVVSVVVVVVVVVVVVVVVVVVVVVD

Sequence (100 aa):
MGNGVKVNYSELEPLRTELNNIISEFESAGARRRDLEHAVGSPYGESALRDAASEFERRWDDRRKQLTENCQAVADHLETVITGFQDFDADMATKFESED

Mean predicted aligned error: 7.53 Å